Protein AF-A0A2V2UDG0-F1 (afdb_monomer_lite)

Structure (mmCIF, N/CA/C/O backbone):
data_AF-A0A2V2UDG0-F1
#
_entry.id   AF-A0A2V2UDG0-F1
#
loop_
_atom_site.group_PDB
_atom_site.id
_atom_site.type_symbol
_atom_site.label_atom_id
_atom_site.label_alt_id
_atom_site.label_comp_id
_atom_site.label_asym_id
_atom_site.label_entity_id
_atom_site.label_seq_id
_atom_site.pdbx_PDB_ins_code
_atom_site.Cartn_x
_atom_site.Cartn_y
_atom_site.Cartn_z
_atom_site.occupancy
_atom_site.B_iso_or_equiv
_atom_site.auth_seq_id
_atom_site.auth_comp_id
_atom_site.auth_asym_id
_atom_site.auth_atom_id
_atom_site.pdbx_PDB_model_num
ATOM 1 N N . MET A 1 1 ? -24.717 -28.984 -1.073 1.00 38.88 1 MET A N 1
ATOM 2 C CA . MET A 1 1 ? -23.927 -27.782 -0.736 1.00 38.88 1 MET A CA 1
ATOM 3 C C . MET A 1 1 ? -22.557 -27.974 -1.360 1.00 38.88 1 MET A C 1
ATOM 5 O O . MET A 1 1 ? -21.749 -28.719 -0.824 1.00 38.88 1 MET A O 1
ATOM 9 N N . THR A 1 2 ? -22.364 -27.456 -2.569 1.00 30.12 2 THR A N 1
ATOM 10 C CA . THR A 1 2 ? -21.181 -27.757 -3.384 1.00 30.12 2 THR A CA 1
ATOM 11 C C . THR A 1 2 ? -20.126 -26.698 -3.103 1.00 30.12 2 THR A C 1
ATOM 13 O O . THR A 1 2 ? -20.275 -25.551 -3.512 1.00 30.12 2 THR A O 1
ATOM 16 N N . ILE A 1 3 ? -19.094 -27.071 -2.351 1.00 42.31 3 ILE A N 1
ATOM 17 C CA . ILE A 1 3 ? -17.902 -26.245 -2.167 1.00 42.31 3 ILE A CA 1
ATOM 18 C C . ILE A 1 3 ? -17.112 -26.257 -3.480 1.00 42.31 3 ILE A C 1
ATOM 20 O O . ILE A 1 3 ? -16.613 -27.296 -3.908 1.00 42.31 3 ILE A O 1
ATOM 24 N N . LEU A 1 4 ? -17.052 -25.115 -4.162 1.00 34.50 4 LEU A N 1
ATOM 25 C CA . LEU A 1 4 ? -16.138 -24.934 -5.288 1.00 34.50 4 LEU A CA 1
ATOM 26 C C . LEU A 1 4 ? -14.700 -24.888 -4.744 1.00 34.50 4 LEU A C 1
ATOM 28 O O . LEU A 1 4 ? -14.479 -24.265 -3.700 1.00 34.50 4 LEU A O 1
ATOM 32 N N . PRO A 1 5 ? -13.715 -25.520 -5.406 1.00 38.75 5 PRO A N 1
ATOM 33 C CA . PRO A 1 5 ? -12.324 -25.369 -5.007 1.00 38.75 5 PRO A CA 1
ATOM 34 C C . PRO A 1 5 ? -11.881 -23.917 -5.249 1.00 38.75 5 PRO A C 1
ATOM 36 O O . PRO A 1 5 ? -12.388 -23.265 -6.169 1.00 38.75 5 PRO A O 1
ATOM 39 N N . PRO A 1 6 ? -10.934 -23.385 -4.457 1.00 41.78 6 PRO A N 1
ATOM 40 C CA . PRO A 1 6 ? -10.396 -22.059 -4.711 1.00 41.78 6 PRO A CA 1
ATOM 41 C C . PRO A 1 6 ? -9.702 -22.056 -6.077 1.00 41.78 6 PRO A C 1
ATOM 43 O O . PRO A 1 6 ? -8.749 -22.803 -6.306 1.00 41.78 6 PRO A O 1
ATOM 46 N N . ILE A 1 7 ? -10.177 -21.207 -6.992 1.00 43.62 7 ILE A N 1
ATOM 47 C CA . ILE A 1 7 ? -9.447 -20.864 -8.214 1.00 43.62 7 ILE A CA 1
ATOM 48 C C . ILE A 1 7 ? -8.169 -20.138 -7.780 1.00 43.62 7 ILE A C 1
ATOM 50 O O . ILE A 1 7 ? -8.177 -18.958 -7.440 1.00 43.62 7 ILE A O 1
ATOM 54 N N . ALA A 1 8 ? -7.059 -20.870 -7.753 1.00 44.22 8 ALA A N 1
ATOM 55 C CA . ALA A 1 8 ? -5.724 -20.309 -7.649 1.00 44.22 8 ALA A CA 1
ATOM 56 C C . ALA A 1 8 ? -5.159 -20.184 -9.066 1.00 44.22 8 ALA A C 1
ATOM 58 O O . ALA A 1 8 ? -4.538 -21.112 -9.578 1.00 44.22 8 ALA A O 1
ATOM 59 N N . THR A 1 9 ? -5.378 -19.037 -9.710 1.00 39.47 9 THR A N 1
ATOM 60 C CA . THR A 1 9 ? -4.681 -18.712 -10.963 1.00 39.47 9 THR A CA 1
ATOM 61 C C . THR A 1 9 ? -3.563 -17.730 -10.641 1.00 39.47 9 THR A C 1
ATOM 63 O O . THR A 1 9 ? -3.788 -16.529 -10.505 1.00 39.47 9 THR A O 1
ATOM 66 N N . PHE A 1 10 ? -2.347 -18.249 -10.462 1.00 47.94 10 PHE A N 1
ATOM 67 C CA . PHE A 1 10 ? -1.141 -17.436 -10.333 1.00 47.94 10 PHE A CA 1
ATOM 68 C C . PHE A 1 10 ? -0.568 -17.183 -11.728 1.00 47.94 10 PHE A C 1
ATOM 70 O O . PHE A 1 10 ? -0.047 -18.085 -12.380 1.00 47.94 10 PHE A O 1
ATOM 77 N N . SER A 1 11 ? -0.669 -15.946 -12.203 1.00 45.31 11 SER A N 1
ATOM 78 C CA . SER A 1 11 ? 0.046 -15.466 -13.387 1.00 45.31 11 SER A CA 1
ATOM 79 C C . SER A 1 11 ? 0.406 -13.993 -13.175 1.00 45.31 11 SER A C 1
ATOM 81 O O . SER A 1 11 ? -0.468 -13.140 -13.087 1.00 45.31 11 SER A O 1
ATOM 83 N N . GLY A 1 12 ? 1.700 -13.693 -13.020 1.00 47.84 12 GLY A N 1
ATOM 84 C CA . GLY A 1 12 ? 2.252 -12.349 -13.261 1.00 47.84 12 GLY A CA 1
ATOM 85 C C . GLY A 1 12 ? 1.778 -11.186 -12.372 1.00 47.84 12 GLY A C 1
ATOM 86 O O . GLY A 1 12 ? 1.616 -10.083 -12.871 1.00 47.84 12 GLY A O 1
ATOM 87 N N . ARG A 1 13 ? 1.566 -11.421 -11.071 1.00 54.59 13 ARG A N 1
ATOM 88 C CA . ARG A 1 13 ? 1.516 -10.448 -9.950 1.00 54.59 13 ARG A CA 1
ATOM 89 C C . ARG A 1 13 ? 0.872 -9.056 -10.177 1.00 54.59 13 ARG A C 1
ATOM 91 O O . ARG A 1 13 ? 1.378 -8.058 -9.665 1.00 54.59 13 ARG A O 1
ATOM 98 N N . LEU A 1 14 ? -0.319 -9.015 -10.779 1.00 61.03 14 LEU A N 1
ATOM 99 C CA . LEU A 1 14 ? -1.333 -7.983 -10.487 1.00 61.03 14 LEU A CA 1
ATOM 100 C C . LEU A 1 14 ? -2.335 -8.467 -9.421 1.00 61.03 14 LEU A C 1
ATOM 102 O O . LEU A 1 14 ? -3.540 -8.275 -9.531 1.00 61.03 14 LEU A O 1
ATOM 106 N N . ALA A 1 15 ? -1.846 -9.181 -8.406 1.00 72.31 15 ALA A N 1
ATOM 107 C CA . ALA A 1 15 ? -2.713 -9.752 -7.385 1.00 72.31 15 ALA A CA 1
ATOM 108 C C . ALA A 1 15 ? -3.112 -8.677 -6.373 1.00 72.31 15 ALA A C 1
ATOM 110 O O . ALA A 1 15 ? -2.243 -8.057 -5.750 1.00 72.31 15 ALA A O 1
ATOM 111 N N . ALA A 1 16 ? -4.417 -8.506 -6.174 1.00 83.44 16 ALA A N 1
ATOM 112 C CA . ALA A 1 16 ? -4.923 -7.749 -5.046 1.00 83.44 16 ALA A CA 1
ATOM 113 C C . ALA A 1 16 ? -4.481 -8.411 -3.735 1.00 83.44 16 ALA A C 1
ATOM 115 O O . ALA A 1 16 ? -4.488 -9.635 -3.594 1.00 83.44 16 ALA A O 1
ATOM 116 N N . GLN A 1 17 ? -4.050 -7.594 -2.786 1.00 89.50 17 GLN A N 1
ATOM 117 C CA . GLN A 1 17 ? -3.792 -7.991 -1.411 1.00 89.50 17 GLN A CA 1
ATOM 118 C C . GLN A 1 17 ? -4.941 -7.504 -0.545 1.00 89.50 17 GLN A C 1
ATOM 120 O O . GLN A 1 17 ? -5.540 -6.473 -0.848 1.00 89.50 17 GLN A O 1
ATOM 125 N N . THR A 1 18 ? -5.242 -8.225 0.529 1.00 89.25 18 THR A N 1
ATOM 126 C CA . THR A 1 18 ? -6.321 -7.873 1.453 1.00 89.25 18 THR A CA 1
ATOM 127 C C . THR A 1 18 ? -5.843 -7.931 2.894 1.00 89.25 18 THR A C 1
ATOM 129 O O . THR A 1 18 ? -5.112 -8.845 3.270 1.00 89.25 18 THR A O 1
ATOM 132 N N . SER A 1 19 ? -6.286 -6.985 3.711 1.00 89.38 19 SER A N 1
ATOM 133 C CA . SER A 1 19 ? -6.089 -6.986 5.160 1.00 89.38 19 SER A CA 1
ATOM 134 C C . SER A 1 19 ? -7.365 -6.503 5.839 1.00 89.38 19 SER A C 1
ATOM 136 O O . SER A 1 19 ? -8.151 -5.779 5.237 1.00 89.38 19 SER A O 1
ATOM 138 N N . THR A 1 20 ? -7.595 -6.912 7.080 1.00 88.25 20 THR A N 1
ATOM 139 C CA . THR A 1 20 ? -8.826 -6.602 7.812 1.00 88.25 20 THR A CA 1
ATOM 140 C C . THR A 1 20 ? -8.493 -6.103 9.205 1.00 88.25 20 THR A C 1
ATOM 142 O O . THR A 1 20 ? -7.629 -6.669 9.874 1.00 88.25 20 THR A O 1
ATOM 145 N N . THR A 1 21 ? -9.206 -5.085 9.671 1.00 87.44 21 THR A N 1
ATOM 146 C CA . THR A 1 21 ? -9.147 -4.647 11.069 1.00 87.44 21 THR A CA 1
ATOM 147 C C . THR A 1 21 ? -10.508 -4.115 11.502 1.00 87.44 21 THR A C 1
ATOM 149 O O . THR A 1 21 ? -11.163 -3.385 10.755 1.00 87.44 21 THR A O 1
ATOM 152 N N . GLY A 1 22 ? -10.965 -4.530 12.687 1.00 85.06 22 GLY A N 1
ATOM 153 C CA . GLY A 1 22 ? -12.339 -4.289 13.125 1.00 85.06 22 GLY A CA 1
ATOM 154 C C . GLY A 1 22 ? -13.349 -4.817 12.101 1.00 85.06 22 GLY A C 1
ATOM 155 O O . GLY A 1 22 ? -13.276 -5.978 11.701 1.00 85.06 22 GLY A O 1
ATOM 156 N N . ASN A 1 23 ? -14.246 -3.939 11.650 1.00 84.50 23 ASN A N 1
ATOM 157 C CA . ASN A 1 23 ? -15.280 -4.237 10.655 1.00 84.50 23 ASN A CA 1
ATOM 158 C C . ASN A 1 23 ? -14.873 -3.857 9.220 1.00 84.50 23 ASN A C 1
ATOM 160 O O . ASN A 1 23 ? -15.679 -3.997 8.303 1.00 84.50 23 ASN A O 1
ATOM 164 N N . ASN A 1 24 ? -13.637 -3.395 9.015 1.00 84.50 24 ASN A N 1
ATOM 165 C CA . ASN A 1 24 ? -13.186 -2.871 7.732 1.00 84.50 24 ASN A CA 1
ATOM 166 C C . ASN A 1 24 ? -12.266 -3.871 7.023 1.00 84.50 24 ASN A C 1
ATOM 168 O O . ASN A 1 24 ? -11.318 -4.411 7.605 1.00 84.50 24 ASN A O 1
ATOM 172 N N . VAL A 1 25 ? -12.516 -4.059 5.733 1.00 88.69 25 VAL A N 1
ATOM 173 C CA . VAL A 1 25 ? -11.675 -4.766 4.774 1.00 88.69 25 VAL A CA 1
ATOM 174 C C . VAL A 1 25 ? -10.938 -3.732 3.937 1.00 88.69 25 VAL A C 1
ATOM 176 O O . VAL A 1 25 ? -11.536 -2.807 3.396 1.00 88.69 25 VAL A O 1
ATOM 179 N N . TYR A 1 26 ? -9.635 -3.916 3.801 1.00 89.44 26 TYR A N 1
ATOM 180 C CA . TYR A 1 26 ? -8.765 -3.101 2.973 1.00 89.44 26 TYR A CA 1
ATOM 181 C C . TYR A 1 26 ? -8.225 -3.974 1.865 1.00 89.44 26 TYR A C 1
ATOM 183 O O . TYR A 1 26 ? -7.770 -5.091 2.120 1.00 89.44 26 TYR A O 1
ATOM 191 N N . THR A 1 27 ? -8.221 -3.459 0.646 1.00 90.25 27 THR A N 1
ATOM 192 C CA . THR A 1 27 ? -7.576 -4.120 -0.477 1.00 90.25 27 THR A CA 1
ATOM 193 C C . THR A 1 27 ? -6.657 -3.168 -1.212 1.00 90.25 27 THR A C 1
ATOM 195 O O . THR A 1 27 ? -6.972 -1.992 -1.357 1.00 90.25 27 THR A O 1
ATOM 198 N N . ALA A 1 28 ? -5.495 -3.667 -1.627 1.00 90.25 28 ALA A N 1
ATOM 199 C CA . ALA A 1 28 ? -4.514 -2.911 -2.384 1.00 90.25 28 ALA A CA 1
ATOM 200 C C . ALA A 1 28 ? -4.060 -3.713 -3.598 1.00 90.25 28 ALA A C 1
ATOM 202 O O . ALA A 1 28 ? -3.712 -4.887 -3.469 1.00 90.25 28 ALA A O 1
ATOM 203 N N . TRP A 1 29 ? -4.036 -3.090 -4.770 1.00 89.12 29 TRP A N 1
ATOM 204 C CA . TRP A 1 29 ? -3.668 -3.770 -6.006 1.00 89.12 29 TRP A CA 1
ATOM 205 C C . TRP A 1 29 ? -2.931 -2.828 -6.954 1.00 89.12 29 TRP A C 1
ATOM 207 O O . TRP A 1 29 ? -3.228 -1.631 -7.008 1.00 89.12 29 TRP A O 1
ATOM 217 N N . PRO A 1 30 ? -1.938 -3.338 -7.695 1.00 85.38 30 PRO A N 1
ATOM 218 C CA . PRO A 1 30 ? -1.430 -2.627 -8.851 1.00 85.38 30 PRO A CA 1
ATOM 219 C C . PRO A 1 30 ? -2.468 -2.683 -9.984 1.00 85.38 30 PRO A C 1
ATOM 221 O O . PRO A 1 30 ? -3.120 -3.706 -10.189 1.00 85.38 30 PRO A O 1
ATOM 224 N N . ASN A 1 31 ? -2.605 -1.601 -10.737 1.00 83.12 31 ASN A N 1
ATOM 225 C CA . ASN A 1 31 ? -3.458 -1.524 -11.915 1.00 83.12 31 ASN A CA 1
ATOM 226 C C . ASN A 1 31 ? -2.769 -0.669 -12.992 1.00 83.12 31 ASN A C 1
ATOM 228 O O . ASN A 1 31 ? -2.071 0.298 -12.685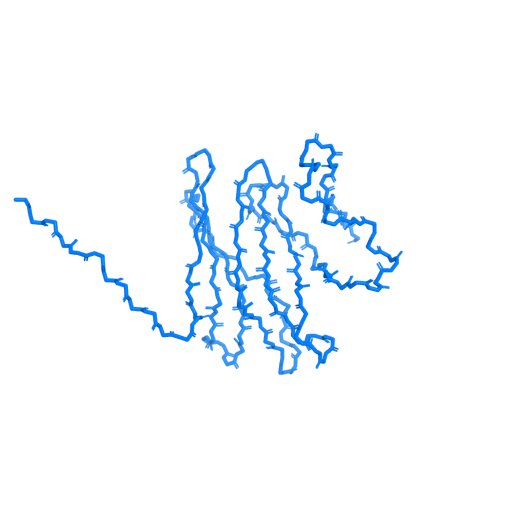 1.00 83.12 31 ASN A O 1
ATOM 232 N N . ASN A 1 32 ? -2.923 -1.075 -14.248 1.00 75.94 32 ASN A N 1
ATOM 233 C CA . ASN A 1 32 ? -2.324 -0.489 -15.438 1.00 75.94 32 ASN A CA 1
ATOM 234 C C . ASN A 1 32 ? -3.332 0.208 -16.370 1.00 75.94 32 ASN A C 1
ATOM 236 O O . ASN A 1 32 ? -2.946 0.566 -17.482 1.00 75.94 32 ASN A O 1
ATOM 240 N N . ASP A 1 33 ? -4.577 0.426 -15.937 1.00 67.06 33 ASP A N 1
ATOM 241 C CA . ASP A 1 33 ? -5.654 1.017 -16.752 1.00 67.06 33 ASP A CA 1
ATOM 242 C C . ASP A 1 33 ? -5.302 2.385 -17.364 1.00 67.06 33 ASP A C 1
ATOM 244 O O . ASP A 1 33 ? -5.833 2.763 -18.403 1.00 67.06 33 ASP A O 1
ATOM 248 N N . THR A 1 34 ? -4.367 3.129 -16.766 1.00 63.38 34 THR A N 1
ATOM 249 C CA . THR A 1 34 ? -3.932 4.448 -17.254 1.00 63.38 34 THR A CA 1
ATOM 250 C C . THR A 1 34 ? -2.668 4.398 -18.120 1.00 63.38 34 THR A C 1
ATOM 252 O O . THR A 1 34 ? -2.012 5.422 -18.284 1.00 63.38 34 THR A O 1
ATOM 255 N N . GLY A 1 35 ? -2.239 3.218 -18.585 1.00 65.06 35 GLY A N 1
ATOM 256 C CA . GLY A 1 35 ? -0.953 3.032 -19.281 1.00 65.06 35 GLY A CA 1
ATOM 257 C C . GLY A 1 35 ? 0.278 3.087 -18.361 1.00 65.06 35 GLY A C 1
ATOM 258 O O . GLY A 1 35 ? 1.402 2.870 -18.806 1.00 65.06 35 GLY A O 1
ATOM 259 N N . HIS A 1 36 ? 0.063 3.306 -17.061 1.00 71.44 36 HIS A N 1
ATOM 260 C CA . HIS A 1 36 ? 1.086 3.348 -16.018 1.00 71.44 36 HIS A CA 1
ATOM 261 C C . HIS A 1 36 ? 0.714 2.362 -14.913 1.00 71.44 36 HIS A C 1
ATOM 263 O O . HIS A 1 36 ? -0.460 2.257 -14.558 1.00 71.44 36 HIS A O 1
ATOM 269 N N . ARG A 1 37 ? 1.695 1.638 -14.358 1.00 76.06 37 ARG A N 1
ATOM 270 C CA . ARG A 1 37 ? 1.450 0.720 -13.235 1.00 76.06 37 ARG A CA 1
ATOM 271 C C . ARG A 1 37 ? 1.304 1.533 -11.955 1.00 76.06 37 ARG A C 1
ATOM 273 O O . ARG A 1 37 ? 2.300 1.912 -11.351 1.00 76.06 37 ARG A O 1
ATOM 280 N N . ASN A 1 38 ? 0.067 1.806 -11.574 1.00 84.00 38 ASN A N 1
ATOM 281 C CA . ASN A 1 38 ? -0.322 2.553 -10.386 1.00 84.00 38 ASN A CA 1
ATOM 282 C C . ASN A 1 38 ? -0.752 1.598 -9.272 1.00 84.00 38 ASN A C 1
ATOM 284 O O . ASN A 1 38 ? -1.180 0.484 -9.550 1.00 84.00 38 ASN A O 1
ATOM 288 N N . VAL A 1 39 ? -0.669 2.028 -8.011 1.00 86.75 39 VAL A N 1
ATOM 289 C CA . VAL A 1 39 ? -1.182 1.247 -6.874 1.00 86.75 39 VAL A CA 1
ATOM 290 C C . VAL A 1 39 ? -2.431 1.910 -6.330 1.00 86.75 39 VAL A C 1
ATOM 292 O O . VAL A 1 39 ? -2.418 3.091 -5.987 1.00 86.75 39 VAL A O 1
ATOM 295 N N . PHE A 1 40 ? -3.494 1.126 -6.243 1.00 87.50 40 PHE A N 1
ATOM 296 C CA . PHE A 1 40 ? -4.797 1.523 -5.740 1.00 87.50 40 PHE A CA 1
ATOM 297 C C . PHE A 1 40 ? -5.034 0.871 -4.391 1.00 87.50 40 PHE A C 1
ATOM 299 O O . PHE A 1 40 ? -4.543 -0.229 -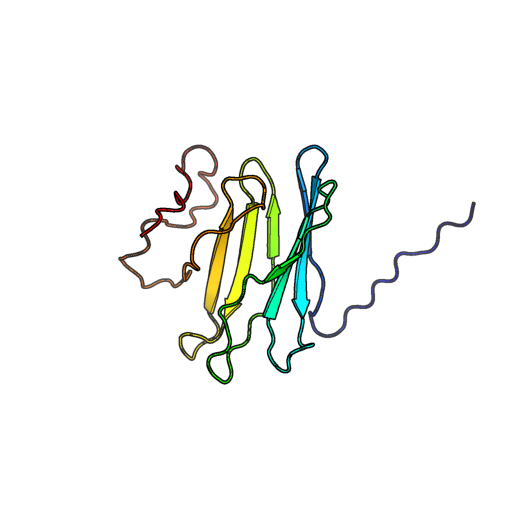4.129 1.00 87.50 40 PHE A O 1
ATOM 306 N N . VAL A 1 41 ? -5.794 1.559 -3.548 1.00 88.81 41 VAL A N 1
ATOM 307 C CA . VAL A 1 41 ? -6.309 1.032 -2.290 1.00 88.81 41 VAL A CA 1
ATOM 308 C C . VAL A 1 41 ? -7.790 1.326 -2.212 1.00 88.81 41 VAL A C 1
ATOM 310 O O . VAL A 1 41 ? -8.200 2.452 -2.473 1.00 88.81 41 VAL A O 1
ATOM 313 N N . ALA A 1 42 ? -8.578 0.340 -1.806 1.00 88.69 42 ALA A N 1
ATOM 314 C CA . ALA A 1 42 ? -9.960 0.536 -1.406 1.00 88.69 42 ALA A CA 1
ATOM 315 C C . ALA A 1 42 ? -10.180 0.009 0.006 1.00 88.69 42 ALA A C 1
ATOM 317 O O . ALA A 1 42 ? -9.526 -0.938 0.450 1.00 88.69 42 ALA A O 1
ATOM 318 N N . MET A 1 43 ? -11.122 0.638 0.695 1.00 86.25 43 MET A N 1
ATOM 319 C CA . MET A 1 43 ? -11.588 0.225 2.008 1.00 86.25 43 MET A CA 1
ATOM 320 C C . MET A 1 43 ? -13.101 0.023 1.962 1.00 86.25 43 MET A C 1
ATOM 322 O O . MET A 1 43 ? -13.816 0.813 1.345 1.00 86.25 43 MET A O 1
ATOM 326 N N . SER A 1 44 ? -13.589 -0.997 2.666 1.00 80.44 44 SER A N 1
ATOM 327 C CA . SER A 1 44 ? -15.008 -1.164 2.969 1.00 80.44 44 SER A CA 1
ATOM 328 C C . SER A 1 44 ? -15.431 -0.179 4.069 1.00 80.44 44 SER A C 1
ATOM 330 O O . SER A 1 44 ? -15.607 -0.549 5.227 1.00 80.44 44 SER A O 1
ATOM 332 N N . SER A 1 45 ? -15.514 1.103 3.737 1.00 70.62 45 SER A N 1
ATOM 333 C CA . SER A 1 45 ? -16.381 2.027 4.471 1.00 70.62 45 SER A CA 1
ATOM 334 C C . SER A 1 45 ? -17.742 2.085 3.781 1.00 70.62 45 SER A C 1
ATOM 336 O O . SER A 1 45 ? -17.879 1.620 2.646 1.00 70.62 45 SER A O 1
ATOM 338 N N . ASP A 1 46 ? -18.730 2.687 4.440 1.00 65.31 46 ASP A N 1
ATOM 339 C CA . ASP A 1 46 ? -20.074 2.886 3.878 1.00 65.31 46 ASP A CA 1
ATOM 340 C C . ASP A 1 46 ? -20.040 3.591 2.505 1.00 65.31 46 ASP A C 1
ATOM 342 O O . ASP A 1 46 ? -20.875 3.323 1.645 1.00 65.31 46 ASP A O 1
ATOM 346 N N . ASP A 1 47 ? -18.999 4.394 2.252 1.00 63.06 47 ASP A N 1
ATOM 347 C CA . ASP A 1 47 ? -18.792 5.125 0.997 1.00 63.06 47 ASP A CA 1
ATOM 348 C C . ASP A 1 47 ? -17.896 4.406 -0.030 1.00 63.06 47 ASP A C 1
ATOM 350 O O . ASP A 1 47 ? -17.644 4.958 -1.100 1.00 63.06 47 ASP A O 1
ATOM 354 N N . SER A 1 48 ? -17.377 3.206 0.280 1.00 66.06 48 SER A N 1
ATOM 355 C CA . SER A 1 48 ? -16.536 2.377 -0.611 1.00 66.06 48 SER A CA 1
ATOM 356 C C . SER A 1 48 ? -15.543 3.192 -1.458 1.00 66.06 48 SER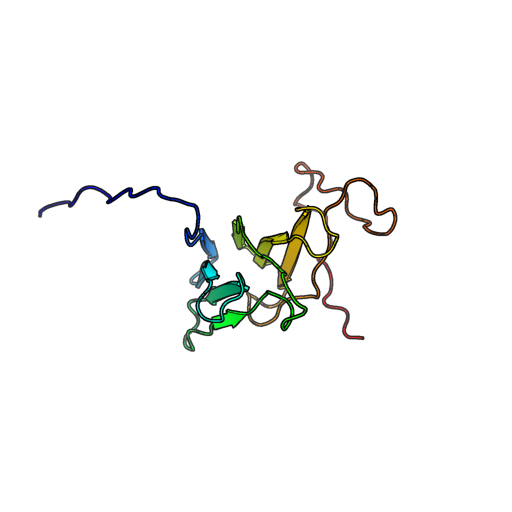 A C 1
ATOM 358 O O . SER A 1 48 ? -15.595 3.219 -2.691 1.00 66.06 48 SER A O 1
ATOM 360 N N . LYS A 1 49 ? -14.628 3.901 -0.790 1.00 79.25 49 LYS A N 1
ATOM 361 C CA . LYS A 1 49 ? -13.712 4.846 -1.441 1.00 79.25 49 LYS A CA 1
ATOM 362 C C . LYS A 1 49 ? -12.457 4.149 -1.968 1.00 79.25 49 LYS A C 1
ATOM 364 O O . LYS A 1 49 ? -11.785 3.425 -1.235 1.00 79.25 49 LYS A O 1
ATOM 369 N N . THR A 1 50 ? -12.102 4.436 -3.222 1.00 82.56 50 THR A N 1
ATOM 370 C CA . THR A 1 50 ? -10.814 4.044 -3.819 1.00 82.56 50 THR A CA 1
ATOM 371 C C . THR A 1 50 ? -9.856 5.238 -3.843 1.00 82.56 50 THR A C 1
ATOM 373 O O . THR A 1 50 ? -10.227 6.330 -4.270 1.00 82.56 50 THR A O 1
ATOM 376 N N . ILE A 1 51 ? -8.618 5.036 -3.392 1.00 84.75 51 ILE A N 1
ATOM 377 C CA . ILE A 1 51 ? -7.542 6.032 -3.339 1.00 84.75 51 ILE A CA 1
ATOM 378 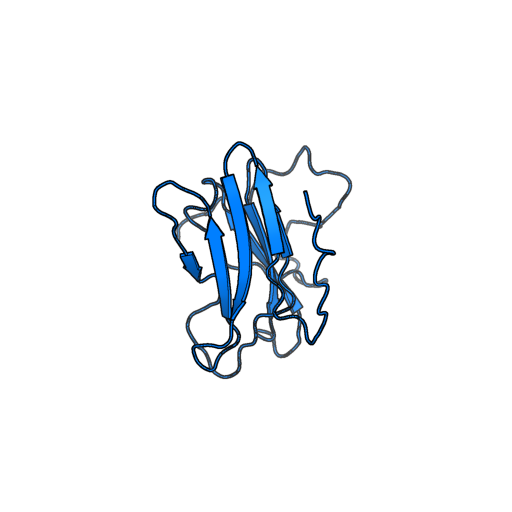C C . ILE A 1 51 ? -6.367 5.538 -4.186 1.00 84.75 51 ILE A C 1
ATOM 380 O O . ILE A 1 51 ? -5.919 4.399 -4.052 1.00 84.75 51 ILE A O 1
ATOM 384 N N . VAL A 1 52 ? -5.833 6.416 -5.036 1.00 85.00 52 VAL A N 1
ATOM 385 C CA . VAL A 1 52 ? -4.595 6.162 -5.782 1.00 85.00 52 VAL A CA 1
ATOM 386 C C . VAL A 1 52 ? -3.405 6.523 -4.900 1.00 85.00 52 VAL A C 1
ATOM 388 O O . VAL A 1 52 ? -3.298 7.651 -4.417 1.00 85.00 52 VAL A O 1
ATOM 391 N N . LEU A 1 53 ? -2.514 5.560 -4.664 1.00 83.38 53 LEU A N 1
ATOM 392 C CA . LEU A 1 53 ? -1.344 5.752 -3.811 1.00 83.38 53 LEU A CA 1
ATOM 393 C C . LEU A 1 53 ? -0.066 6.121 -4.559 1.00 83.38 53 LEU A C 1
ATOM 395 O O . LEU A 1 53 ? 0.859 6.638 -3.924 1.00 83.38 53 LEU A O 1
ATOM 399 N N . SER A 1 54 ? -0.005 5.853 -5.858 1.00 80.00 54 SER A N 1
ATOM 400 C CA . SER A 1 54 ? 1.105 6.249 -6.719 1.00 80.00 54 SER A CA 1
ATOM 401 C C . SER A 1 54 ? 1.140 7.761 -6.939 1.00 80.00 54 SER A C 1
ATOM 403 O O . SER A 1 54 ? 0.138 8.467 -6.801 1.00 80.00 54 SER A O 1
ATOM 405 N N . ARG A 1 55 ? 2.326 8.278 -7.268 1.00 72.50 55 ARG A N 1
ATOM 406 C CA . ARG A 1 55 ? 2.500 9.688 -7.616 1.00 72.50 55 ARG A CA 1
ATOM 407 C C . ARG A 1 55 ? 1.863 9.972 -8.989 1.00 72.50 55 ARG A C 1
ATOM 409 O O . ARG A 1 55 ? 1.971 9.117 -9.867 1.00 72.50 55 ARG A O 1
ATOM 416 N N . PRO A 1 56 ? 1.257 11.157 -9.212 1.00 63.31 56 PRO A N 1
ATOM 417 C CA . PRO A 1 56 ? 0.792 11.553 -10.539 1.00 63.31 56 PRO A CA 1
ATOM 418 C C . PRO A 1 56 ? 1.938 11.514 -11.555 1.00 63.31 56 PRO A C 1
ATOM 420 O O . PRO A 1 56 ? 3.048 11.961 -11.252 1.00 63.31 56 PRO A O 1
ATOM 423 N N . ASN A 1 57 ? 1.640 10.964 -12.731 1.00 58.38 57 ASN A N 1
ATOM 424 C CA . ASN A 1 57 ? 2.565 10.577 -13.796 1.00 58.38 57 ASN A CA 1
ATOM 425 C C . ASN A 1 57 ? 3.763 11.521 -13.986 1.00 58.38 57 ASN A C 1
ATOM 427 O O . ASN A 1 57 ? 3.640 12.630 -14.505 1.00 58.38 57 ASN A O 1
ATOM 431 N N . LYS A 1 58 ? 4.946 11.008 -13.642 1.00 59.03 58 LYS A N 1
ATOM 432 C CA . LYS A 1 58 ? 6.212 11.363 -14.283 1.00 59.03 58 LYS A CA 1
ATOM 433 C C . LYS A 1 58 ? 6.631 10.117 -15.065 1.00 59.03 58 LYS A C 1
ATOM 435 O O . LYS A 1 58 ? 6.501 9.013 -14.547 1.00 59.03 58 LYS A O 1
ATOM 440 N N . GLU A 1 59 ? 6.987 10.287 -16.329 1.00 65.50 59 GLU A N 1
ATOM 441 C CA . GLU A 1 59 ? 7.244 9.236 -17.328 1.00 65.50 59 GLU A CA 1
ATOM 442 C C . GLU A 1 59 ? 7.921 7.955 -16.770 1.00 65.50 59 GLU A C 1
ATOM 444 O O . GLU A 1 59 ? 8.877 8.028 -16.001 1.00 65.50 59 GLU A O 1
ATOM 449 N N . HIS A 1 60 ? 7.431 6.778 -17.197 1.00 73.25 60 HIS A N 1
ATOM 450 C CA . HIS A 1 60 ? 7.981 5.428 -16.942 1.00 73.25 60 HIS A CA 1
ATOM 451 C C . HIS A 1 60 ? 8.036 4.918 -15.483 1.00 73.25 60 HIS A C 1
ATOM 453 O O . HIS A 1 60 ? 8.638 3.868 -15.225 1.00 73.25 60 HIS A O 1
ATOM 459 N N . LEU A 1 61 ? 7.365 5.581 -14.535 1.00 80.38 61 LEU A N 1
ATOM 460 C CA . LEU A 1 61 ? 7.226 5.047 -13.178 1.00 80.38 61 LEU A CA 1
ATOM 461 C C . LEU A 1 61 ? 6.356 3.780 -13.140 1.00 80.38 61 LEU A C 1
ATOM 463 O O . LEU A 1 61 ? 5.273 3.707 -13.726 1.00 80.38 61 LEU A O 1
ATOM 467 N N . ILE A 1 62 ? 6.841 2.776 -12.419 1.00 82.69 62 ILE A N 1
ATOM 468 C CA . ILE A 1 62 ? 6.198 1.486 -12.200 1.00 82.69 62 ILE A CA 1
ATOM 469 C C . ILE A 1 62 ? 5.990 1.321 -10.709 1.00 82.69 62 ILE A C 1
ATOM 471 O O . ILE A 1 62 ? 6.965 1.294 -9.978 1.00 82.69 62 ILE A O 1
ATOM 475 N N . TYR A 1 63 ? 4.755 1.096 -10.276 1.00 85.44 63 TYR A N 1
ATOM 476 C CA . TYR A 1 63 ? 4.439 0.634 -8.931 1.00 85.44 63 TYR A CA 1
ATOM 477 C C . TYR A 1 63 ? 3.909 -0.800 -8.991 1.00 85.44 63 TYR A C 1
ATOM 479 O O . TYR A 1 63 ? 2.913 -1.088 -9.655 1.00 85.44 63 TYR A O 1
ATOM 487 N N . GLN A 1 64 ? 4.592 -1.728 -8.322 1.00 84.81 64 GLN A N 1
ATOM 488 C CA . GLN A 1 64 ? 4.253 -3.154 -8.364 1.00 84.81 64 GLN A CA 1
ATOM 489 C C . GLN A 1 64 ? 4.533 -3.858 -7.037 1.00 84.81 64 GLN A C 1
ATOM 491 O O . GLN A 1 64 ? 5.024 -3.247 -6.091 1.00 84.81 64 GLN A O 1
ATOM 496 N N . ASN A 1 65 ? 4.266 -5.168 -6.975 1.00 85.50 65 ASN A N 1
ATOM 497 C CA . ASN A 1 65 ? 4.603 -5.996 -5.813 1.00 85.50 65 ASN A CA 1
ATOM 498 C C . ASN A 1 65 ? 4.005 -5.449 -4.502 1.00 85.50 65 ASN A C 1
ATOM 500 O O . ASN A 1 65 ? 4.689 -5.373 -3.480 1.00 85.50 65 ASN A O 1
ATOM 504 N N . THR A 1 66 ? 2.735 -5.051 -4.561 1.00 88.06 66 THR A N 1
ATOM 505 C CA . THR A 1 66 ? 2.023 -4.419 -3.451 1.00 88.06 66 THR A CA 1
ATOM 506 C C . THR A 1 66 ? 1.803 -5.388 -2.289 1.00 88.06 66 THR A C 1
ATOM 508 O O . THR A 1 66 ? 1.585 -6.579 -2.501 1.00 88.06 66 THR A O 1
ATOM 511 N N . SER A 1 67 ? 1.842 -4.864 -1.066 1.00 88.69 67 SER A N 1
ATOM 512 C CA . SER A 1 67 ? 1.469 -5.525 0.186 1.00 88.69 67 SER A CA 1
ATOM 513 C C . SER A 1 67 ? 0.716 -4.540 1.078 1.00 88.69 67 SER A C 1
ATOM 515 O O . SER A 1 67 ? 0.999 -3.341 1.042 1.00 88.69 67 SER A O 1
ATOM 517 N N . ILE A 1 68 ? -0.235 -5.032 1.872 1.00 88.81 68 ILE A N 1
ATOM 518 C CA . ILE A 1 68 ? -1.037 -4.219 2.790 1.00 88.81 68 ILE A CA 1
ATOM 519 C C . ILE A 1 68 ? -1.134 -4.878 4.165 1.00 88.81 68 ILE A C 1
ATOM 521 O O . ILE A 1 68 ? -1.297 -6.092 4.273 1.00 88.81 68 ILE A O 1
ATOM 525 N N . ALA A 1 69 ? -1.063 -4.060 5.212 1.00 89.56 69 ALA A N 1
ATOM 526 C CA . ALA A 1 69 ? -1.311 -4.462 6.589 1.00 89.56 69 ALA A CA 1
ATOM 527 C C . ALA A 1 69 ? -2.192 -3.417 7.282 1.00 89.56 69 ALA A C 1
ATOM 529 O O . ALA A 1 69 ? -1.900 -2.223 7.212 1.00 89.56 69 ALA A O 1
ATOM 530 N N . ALA A 1 70 ? -3.250 -3.867 7.956 1.00 87.75 70 ALA A N 1
ATOM 531 C CA . ALA A 1 70 ? -4.197 -3.010 8.655 1.00 87.75 70 ALA A CA 1
ATOM 532 C C . ALA A 1 70 ? -4.282 -3.359 10.150 1.00 87.75 70 ALA A C 1
ATOM 534 O O . ALA A 1 70 ? -4.337 -4.523 10.544 1.00 87.75 70 ALA A O 1
ATOM 535 N N . SER A 1 71 ? -4.278 -2.324 10.985 1.00 85.81 71 SER A N 1
ATOM 536 C CA . SER A 1 71 ? -4.457 -2.353 12.440 1.00 85.81 71 SER A CA 1
ATOM 537 C C . SER A 1 71 ? -5.006 -0.977 12.859 1.00 85.81 71 SER A C 1
ATOM 539 O O . SER A 1 71 ? -5.790 -0.387 12.126 1.00 85.81 71 SER A O 1
ATOM 541 N N . VAL A 1 72 ? -4.544 -0.401 13.972 1.00 84.06 72 VAL A N 1
ATOM 542 C CA . VAL A 1 72 ? -4.764 1.022 14.301 1.00 84.06 72 VAL A CA 1
ATOM 543 C C . VAL A 1 72 ? -4.249 1.945 13.183 1.00 84.06 72 VAL A C 1
ATOM 545 O O . VAL A 1 72 ? -4.799 3.016 12.949 1.00 84.06 72 VAL A O 1
ATOM 548 N N . TYR A 1 73 ? -3.218 1.501 12.461 1.00 85.62 73 TYR A N 1
ATOM 549 C CA . TYR A 1 73 ? -2.668 2.159 11.278 1.00 85.62 73 TYR A CA 1
ATOM 550 C C . TYR A 1 73 ? -2.795 1.249 10.058 1.00 85.62 73 TYR A C 1
ATOM 552 O O . TYR A 1 73 ? -2.775 0.021 10.190 1.00 85.62 73 TYR A O 1
ATOM 560 N N . VAL A 1 74 ? -2.868 1.848 8.870 1.00 87.19 74 VAL A N 1
ATOM 561 C CA . VAL A 1 74 ? -2.862 1.107 7.601 1.00 87.19 74 VAL A CA 1
ATOM 562 C C . VAL A 1 74 ? -1.560 1.388 6.873 1.00 87.19 74 VAL A C 1
ATOM 564 O O . VAL A 1 74 ? -1.235 2.539 6.589 1.00 87.19 74 VAL A O 1
ATOM 567 N N . TYR A 1 75 ? -0.818 0.334 6.558 1.00 88.94 75 TYR A N 1
ATOM 568 C CA . TYR A 1 75 ? 0.442 0.415 5.833 1.00 88.94 75 TYR A CA 1
ATOM 569 C C . TYR A 1 75 ? 0.306 -0.246 4.474 1.00 88.94 75 TYR A C 1
ATOM 571 O O . TYR A 1 75 ? -0.171 -1.377 4.374 1.00 88.94 75 TYR A O 1
ATOM 579 N N . VAL A 1 76 ? 0.783 0.440 3.439 1.00 89.12 76 VAL A N 1
ATOM 580 C CA . VAL A 1 76 ? 0.878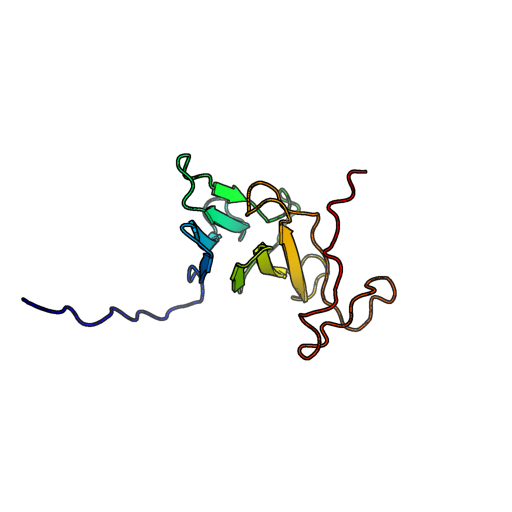 -0.107 2.087 1.00 89.12 76 VAL A CA 1
ATOM 581 C C . VAL A 1 76 ? 2.313 -0.006 1.617 1.00 89.12 76 VAL A C 1
ATOM 583 O O . VAL A 1 76 ? 2.911 1.069 1.633 1.00 89.12 76 VAL A O 1
ATOM 586 N N . ILE A 1 77 ? 2.858 -1.145 1.210 1.00 89.44 77 ILE A N 1
ATOM 587 C CA . ILE A 1 77 ? 4.210 -1.273 0.679 1.00 89.44 77 ILE A CA 1
ATOM 588 C C . ILE A 1 77 ? 4.089 -1.614 -0.798 1.00 89.44 77 ILE A C 1
ATOM 590 O O . ILE A 1 77 ? 3.305 -2.482 -1.170 1.00 89.44 77 ILE A O 1
ATOM 594 N N . CYS A 1 78 ? 4.870 -0.956 -1.642 1.00 89.06 78 CYS A N 1
ATOM 595 C CA . CYS A 1 78 ? 5.010 -1.333 -3.045 1.00 89.06 78 CYS A CA 1
ATOM 596 C C . CYS A 1 78 ? 6.447 -1.098 -3.505 1.00 89.06 78 CYS A C 1
ATOM 598 O O . CYS A 1 78 ? 7.266 -0.573 -2.760 1.00 89.06 78 CYS A O 1
ATOM 600 N N . TRP A 1 79 ? 6.765 -1.541 -4.710 1.00 88.25 79 TRP A N 1
ATOM 601 C CA . TRP A 1 79 ? 8.078 -1.380 -5.318 1.00 88.25 79 TRP A CA 1
ATOM 602 C C . TRP A 1 79 ? 7.987 -0.374 -6.451 1.00 88.25 79 TRP A C 1
ATOM 604 O O . TRP A 1 79 ? 7.109 -0.528 -7.302 1.00 88.25 79 TRP A O 1
ATOM 614 N N . THR A 1 80 ? 8.890 0.607 -6.464 1.00 86.56 80 THR A N 1
ATOM 615 C CA . THR A 1 80 ? 8.955 1.661 -7.479 1.00 86.56 80 THR A CA 1
ATOM 616 C C . THR A 1 80 ? 10.334 1.810 -8.095 1.00 86.56 80 THR A C 1
ATOM 618 O O . THR A 1 80 ? 11.331 1.550 -7.436 1.00 86.56 80 THR A O 1
ATOM 621 N N . ASN A 1 81 ? 10.398 2.234 -9.356 1.00 85.88 81 ASN A N 1
ATOM 622 C CA . ASN A 1 81 ? 11.631 2.611 -10.055 1.00 85.88 81 ASN A CA 1
ATOM 623 C C . ASN A 1 81 ? 11.877 4.134 -10.064 1.00 85.88 81 ASN A C 1
ATOM 625 O O . ASN A 1 81 ? 12.604 4.622 -10.926 1.00 85.88 81 ASN A O 1
ATOM 629 N N . GLU A 1 82 ? 11.290 4.889 -9.127 1.00 82.56 82 GLU A N 1
ATOM 630 C CA . GLU A 1 82 ? 11.475 6.351 -9.025 1.00 82.56 82 GLU A CA 1
ATOM 631 C C . GLU A 1 82 ? 12.948 6.759 -8.860 1.00 82.56 82 GLU A C 1
ATOM 633 O O . GLU A 1 82 ? 13.366 7.786 -9.390 1.00 82.56 82 GLU A O 1
ATOM 638 N N . SER A 1 83 ? 13.756 5.915 -8.216 1.00 81.38 83 SER A N 1
ATOM 639 C CA . SER A 1 83 ? 15.204 6.098 -8.067 1.00 81.38 83 SER A CA 1
ATOM 640 C C . SER A 1 83 ? 16.024 5.454 -9.198 1.00 81.38 83 SER A C 1
ATOM 642 O O . SER A 1 83 ? 17.208 5.188 -9.005 1.00 81.38 83 SER A O 1
ATOM 644 N N . TRP A 1 84 ? 15.418 5.132 -10.350 1.00 82.06 84 TRP A N 1
ATOM 645 C CA . TRP A 1 84 ? 16.019 4.378 -11.474 1.00 82.06 84 TRP A CA 1
ATOM 646 C C . TRP A 1 84 ? 16.333 2.899 -11.200 1.00 82.06 84 TRP A C 1
ATOM 648 O O . TRP A 1 84 ? 16.616 2.141 -12.126 1.00 82.06 84 TRP A O 1
ATOM 658 N N . VAL A 1 85 ? 16.225 2.465 -9.947 1.00 84.19 85 VAL A N 1
ATOM 659 C CA . VAL A 1 85 ? 16.298 1.070 -9.505 1.00 84.19 85 VAL A CA 1
ATOM 660 C C . VAL A 1 85 ? 14.982 0.723 -8.822 1.00 84.19 85 VAL A C 1
ATOM 662 O O . VAL A 1 85 ? 14.355 1.588 -8.217 1.00 84.19 85 VAL A O 1
ATOM 665 N N . LEU A 1 86 ? 14.546 -0.534 -8.936 1.00 85.12 86 LEU A N 1
ATOM 666 C CA . LEU A 1 86 ? 13.331 -1.000 -8.279 1.00 85.12 86 LEU A CA 1
ATOM 667 C C . LEU A 1 86 ? 13.561 -1.110 -6.760 1.00 85.12 86 LEU A C 1
ATOM 669 O O . LEU A 1 86 ? 14.192 -2.056 -6.291 1.00 85.12 86 LEU A O 1
ATOM 673 N N . GLU A 1 87 ? 13.022 -0.162 -6.002 1.00 86.81 87 GLU A N 1
ATOM 674 C CA . GLU A 1 87 ? 13.178 -0.036 -4.553 1.00 86.81 87 GLU A CA 1
ATOM 675 C C . GLU A 1 87 ? 11.822 -0.130 -3.832 1.00 86.81 87 GLU A C 1
ATOM 677 O O . GLU A 1 87 ? 10.793 0.293 -4.372 1.00 86.81 87 GLU A O 1
ATOM 682 N N . PRO A 1 88 ? 11.783 -0.683 -2.608 1.00 86.38 88 PRO A N 1
ATOM 683 C CA . PRO A 1 88 ? 10.563 -0.714 -1.824 1.00 86.38 88 PRO A CA 1
ATOM 684 C C . PRO A 1 88 ? 10.256 0.663 -1.221 1.00 86.38 88 PRO A C 1
ATOM 686 O O . PRO A 1 88 ? 11.122 1.341 -0.676 1.00 86.38 88 PRO A O 1
ATOM 689 N N . VAL A 1 89 ? 8.985 1.044 -1.264 1.00 85.88 89 VAL A N 1
ATOM 690 C CA . VAL A 1 89 ? 8.429 2.257 -0.659 1.00 85.88 89 VAL A CA 1
ATOM 691 C C . VAL A 1 89 ? 7.262 1.911 0.251 1.00 85.88 89 VAL A C 1
ATOM 693 O O . VAL A 1 89 ? 6.552 0.930 0.019 1.00 85.88 89 VAL A O 1
ATOM 696 N N . ILE A 1 90 ? 7.030 2.742 1.265 1.00 86.25 90 ILE A N 1
ATOM 697 C CA . ILE A 1 90 ? 5.902 2.619 2.189 1.00 86.25 90 ILE A CA 1
ATOM 698 C C . ILE A 1 90 ? 5.058 3.894 2.214 1.00 86.25 90 ILE A C 1
ATOM 700 O O . ILE A 1 90 ? 5.575 5.010 2.136 1.00 86.25 90 ILE A O 1
ATOM 704 N N . ARG A 1 91 ? 3.745 3.713 2.361 1.00 87.25 91 ARG A N 1
ATOM 705 C CA . ARG A 1 91 ? 2.796 4.751 2.773 1.00 87.25 91 ARG A CA 1
ATOM 706 C C . ARG A 1 91 ? 2.046 4.286 4.011 1.00 87.25 91 ARG A C 1
ATOM 708 O O . ARG A 1 91 ? 1.720 3.106 4.136 1.00 87.25 91 ARG A O 1
ATOM 715 N N . ALA A 1 92 ? 1.768 5.225 4.905 1.00 87.06 92 ALA A N 1
ATOM 716 C CA . ALA A 1 92 ? 1.040 4.981 6.140 1.00 87.06 92 ALA A CA 1
ATOM 717 C C . ALA A 1 92 ? -0.198 5.875 6.214 1.00 87.06 92 ALA A C 1
ATOM 719 O O . ALA A 1 92 ? -0.152 7.040 5.814 1.00 87.06 92 ALA A O 1
ATOM 720 N N . SER A 1 93 ? -1.276 5.330 6.758 1.00 86.56 93 SER A N 1
ATOM 721 C CA . SER A 1 93 ? -2.471 6.060 7.156 1.00 86.56 93 SER A CA 1
ATOM 722 C C . SER A 1 93 ? -2.639 5.975 8.668 1.00 86.56 93 SER A C 1
ATOM 724 O O . SER A 1 93 ? -2.523 4.896 9.261 1.00 86.56 93 SER A O 1
ATOM 726 N N . THR A 1 94 ? -2.924 7.127 9.274 1.00 87.50 94 THR A N 1
ATOM 727 C CA . THR A 1 94 ? -3.208 7.275 10.707 1.00 87.50 94 THR A CA 1
ATOM 728 C C . THR A 1 94 ? -4.679 7.540 11.011 1.00 87.50 94 THR A C 1
ATOM 730 O O . THR A 1 94 ? -5.032 7.757 12.164 1.00 87.50 94 THR A O 1
ATOM 733 N N . ASP A 1 95 ? -5.529 7.526 9.987 1.00 86.75 95 ASP A N 1
ATOM 734 C CA . ASP A 1 95 ? -6.950 7.874 10.045 1.00 86.75 95 ASP A CA 1
ATOM 735 C C . ASP A 1 95 ? -7.832 6.762 9.450 1.00 86.75 95 ASP A C 1
ATOM 737 O O . ASP A 1 95 ? -8.874 7.026 8.852 1.00 86.75 95 ASP A O 1
ATOM 741 N N . GLY A 1 96 ? -7.395 5.506 9.600 1.00 84.44 96 GLY A N 1
ATOM 742 C CA . GLY A 1 96 ? -8.149 4.332 9.161 1.00 84.44 96 GLY A CA 1
ATOM 743 C C . GLY A 1 96 ? -8.262 4.198 7.642 1.00 84.44 96 GLY A C 1
ATOM 744 O O . GLY A 1 96 ? -9.248 3.673 7.157 1.00 84.44 96 GLY A O 1
ATOM 745 N N . GLY A 1 97 ? -7.287 4.682 6.875 1.00 84.31 97 GLY A N 1
ATOM 746 C CA . GLY A 1 97 ? -7.265 4.590 5.412 1.00 84.31 97 GLY A CA 1
ATOM 747 C C . GLY A 1 97 ? -7.973 5.733 4.682 1.00 84.31 97 GLY A C 1
ATOM 748 O O . GLY A 1 97 ? -8.078 5.671 3.458 1.00 84.31 97 GLY A O 1
ATOM 749 N N . ASN A 1 98 ? -8.431 6.774 5.387 1.00 85.25 98 ASN A N 1
ATOM 750 C CA . ASN A 1 98 ? -9.060 7.941 4.761 1.00 85.25 98 ASN A CA 1
ATOM 751 C C . ASN A 1 98 ? -8.046 8.811 4.003 1.00 85.25 98 ASN A C 1
ATOM 753 O O . ASN A 1 98 ? -8.343 9.302 2.908 1.00 85.25 98 ASN A O 1
ATOM 757 N N . THR A 1 99 ? -6.843 8.971 4.557 1.00 86.81 99 THR A N 1
ATOM 758 C CA . THR A 1 99 ? -5.709 9.661 3.937 1.00 86.81 99 THR A CA 1
ATOM 759 C C . THR A 1 99 ? -4.412 8.883 4.149 1.00 86.81 99 THR A C 1
ATOM 761 O O . THR A 1 99 ? -4.280 8.071 5.063 1.00 86.81 99 THR A O 1
ATOM 764 N N . PHE A 1 100 ? -3.432 9.112 3.274 1.00 85.50 100 PHE A N 1
ATOM 765 C CA . PHE A 1 100 ? -2.114 8.487 3.365 1.00 85.50 100 PHE A CA 1
ATOM 766 C C . PHE A 1 100 ? -1.022 9.552 3.334 1.00 85.50 100 PHE A C 1
ATOM 768 O O . PHE A 1 100 ? -1.044 10.449 2.490 1.00 85.50 100 PHE A O 1
ATOM 775 N N . CYS A 1 101 ? -0.017 9.391 4.193 1.00 85.50 101 CYS A N 1
ATOM 776 C CA . CYS A 1 101 ? 1.174 10.238 4.231 1.00 85.50 101 CYS A CA 1
ATOM 777 C C . CYS A 1 101 ? 1.939 10.197 2.898 1.00 85.50 101 CYS A C 1
ATOM 779 O O . CYS A 1 101 ? 1.751 9.257 2.110 1.00 85.50 101 CYS A O 1
ATOM 781 N N . PRO A 1 102 ? 2.838 11.163 2.638 1.00 83.56 102 PRO A N 1
ATOM 782 C CA . PRO A 1 102 ? 3.791 11.076 1.537 1.00 83.56 102 PRO A CA 1
ATOM 783 C C . PRO A 1 102 ? 4.577 9.755 1.527 1.00 83.56 102 PRO A C 1
ATOM 785 O O . PRO A 1 102 ? 4.731 9.082 2.547 1.00 83.56 102 PRO A O 1
ATOM 788 N N . MET A 1 103 ? 5.051 9.371 0.345 1.00 80.69 103 MET A N 1
ATOM 789 C CA . MET A 1 103 ? 5.796 8.132 0.131 1.00 80.69 103 MET A CA 1
ATOM 790 C C . MET A 1 103 ? 7.182 8.187 0.776 1.00 80.69 103 MET A C 1
ATOM 792 O O . MET A 1 103 ? 7.898 9.172 0.614 1.00 80.69 103 MET A O 1
ATOM 796 N N . VAL A 1 104 ? 7.572 7.110 1.461 1.00 84.25 104 VAL A N 1
ATOM 797 C CA . VAL A 1 104 ? 8.899 6.974 2.077 1.00 84.25 104 VAL A CA 1
ATOM 798 C C . VAL A 1 104 ? 9.654 5.815 1.436 1.00 84.25 104 VAL A C 1
ATOM 800 O O . VAL A 1 104 ? 9.146 4.695 1.384 1.00 84.25 104 VAL A O 1
ATOM 803 N N . MET A 1 105 ? 10.873 6.084 0.964 1.00 82.56 105 MET A N 1
ATOM 804 C CA . MET A 1 105 ? 11.777 5.084 0.389 1.00 82.56 105 MET A CA 1
ATOM 805 C C . MET A 1 105 ? 12.415 4.226 1.483 1.00 82.56 105 MET A C 1
ATOM 807 O O . MET A 1 105 ? 12.967 4.748 2.455 1.00 82.56 105 MET A O 1
ATOM 811 N N . LEU A 1 106 ? 12.365 2.908 1.310 1.00 78.12 106 LEU A N 1
ATOM 812 C CA . LEU A 1 106 ? 12.974 1.924 2.199 1.00 78.12 106 LEU A CA 1
ATOM 813 C C . LEU A 1 106 ? 14.298 1.439 1.587 1.00 78.12 106 LEU A C 1
ATOM 815 O O . LEU A 1 106 ? 14.419 0.283 1.192 1.00 78.12 106 LEU A O 1
ATOM 819 N N . ASN A 1 107 ? 15.294 2.321 1.471 1.00 70.00 107 ASN A N 1
ATOM 820 C CA . ASN A 1 107 ? 16.637 1.929 1.031 1.00 70.00 107 ASN A CA 1
ATOM 821 C C . ASN A 1 107 ? 17.607 1.822 2.220 1.00 70.00 107 ASN A C 1
ATOM 823 O O . ASN A 1 107 ? 17.403 2.416 3.279 1.00 70.00 107 ASN A O 1
ATOM 827 N N . SER A 1 108 ? 18.669 1.030 2.060 1.00 55.75 10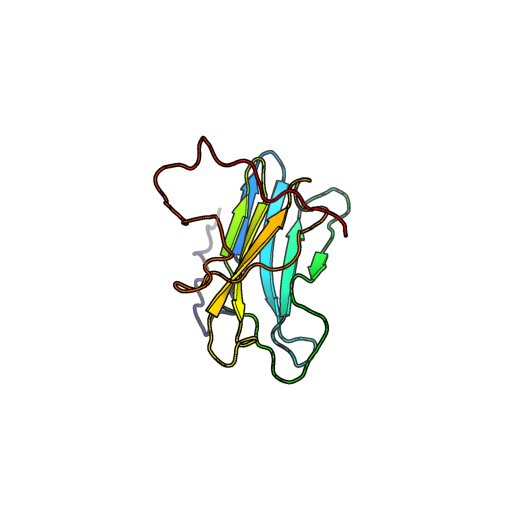8 SER A N 1
ATOM 828 C CA . SER A 1 108 ? 19.641 0.745 3.125 1.00 55.75 108 SER A CA 1
ATOM 829 C C . SER A 1 108 ? 20.621 1.893 3.408 1.00 55.75 108 SER A C 1
ATOM 831 O O . SER A 1 108 ? 21.487 1.740 4.265 1.00 55.75 108 SER A O 1
ATOM 833 N N . THR A 1 109 ? 20.532 3.015 2.685 1.00 49.53 109 THR A N 1
ATOM 834 C CA . THR A 1 109 ? 21.535 4.097 2.698 1.00 49.53 109 THR A CA 1
ATOM 835 C C . THR A 1 109 ? 20.975 5.478 3.045 1.00 49.53 109 THR A C 1
ATOM 837 O O . THR A 1 109 ? 21.754 6.410 3.234 1.00 49.53 109 THR A O 1
ATOM 840 N N . SER A 1 110 ? 19.657 5.650 3.180 1.00 47.41 110 SER A N 1
ATOM 841 C CA . SER A 1 110 ? 19.077 6.937 3.567 1.00 47.41 110 SER A CA 1
ATOM 842 C C . SER A 1 110 ? 19.200 7.161 5.073 1.00 47.41 110 SER A C 1
ATOM 844 O O . SER A 1 110 ? 18.326 6.812 5.865 1.00 47.41 110 SER A O 1
ATOM 846 N N . THR A 1 111 ? 20.269 7.849 5.467 1.00 42.78 111 THR A N 1
ATOM 847 C CA . THR A 1 111 ? 20.514 8.370 6.823 1.00 42.78 111 THR A CA 1
ATOM 848 C C . THR A 1 111 ? 19.503 9.449 7.255 1.00 42.78 111 THR A C 1
ATOM 850 O O . THR A 1 111 ? 19.620 10.009 8.342 1.00 42.78 111 THR A O 1
ATOM 853 N N . ARG A 1 112 ? 18.494 9.752 6.422 1.00 41.12 112 ARG A N 1
ATOM 854 C CA . ARG A 1 112 ? 17.325 10.580 6.766 1.00 41.12 112 ARG A CA 1
ATOM 855 C C . ARG A 1 112 ? 16.048 9.778 7.028 1.00 41.12 112 ARG A C 1
ATOM 857 O O . ARG A 1 112 ? 15.073 10.356 7.497 1.00 41.12 112 ARG A O 1
ATOM 864 N N . SER A 1 113 ? 16.061 8.463 6.820 1.00 43.19 113 SER A N 1
ATOM 865 C CA . SER A 1 113 ? 15.034 7.569 7.353 1.00 43.19 113 SER A CA 1
ATOM 866 C C . SER A 1 113 ? 15.456 7.130 8.751 1.00 43.19 113 SER A C 1
ATOM 868 O O . SER A 1 113 ? 16.009 6.046 8.937 1.00 43.19 113 SER A O 1
ATOM 870 N N . ILE A 1 114 ? 15.170 7.945 9.773 1.00 40.44 114 ILE A N 1
ATOM 871 C CA . ILE A 1 114 ? 15.017 7.384 11.121 1.00 40.44 114 ILE A CA 1
ATOM 872 C C . ILE A 1 114 ? 13.742 6.546 11.073 1.00 40.44 114 ILE A C 1
ATOM 874 O O . ILE A 1 114 ? 12.667 7.019 11.408 1.00 40.44 114 ILE A O 1
ATOM 878 N N . PHE A 1 115 ? 13.867 5.321 10.577 1.00 39.53 115 PHE A N 1
ATOM 879 C CA . PHE A 1 115 ? 13.225 4.159 11.155 1.00 39.53 115 PHE A CA 1
ATOM 880 C C . PHE A 1 115 ? 13.850 2.907 10.553 1.00 39.53 115 PHE A C 1
ATOM 882 O O . PHE A 1 115 ? 13.485 2.448 9.473 1.00 39.53 115 PHE A O 1
ATOM 889 N N . CYS A 1 116 ? 14.794 2.325 11.292 1.00 36.25 116 CYS A N 1
ATOM 890 C CA . CYS A 1 116 ? 15.124 0.922 11.122 1.00 36.25 116 CYS A CA 1
ATOM 891 C C . CYS A 1 116 ? 13.814 0.130 11.178 1.00 36.25 116 CYS A C 1
ATOM 893 O O . CYS A 1 116 ? 13.127 0.150 12.204 1.00 36.25 116 CYS A O 1
ATOM 895 N N . ILE A 1 117 ? 13.484 -0.587 10.105 1.00 42.75 117 ILE A N 1
ATOM 896 C CA . ILE A 1 117 ? 12.434 -1.606 10.107 1.00 42.75 117 ILE A CA 1
ATOM 897 C C . ILE A 1 117 ? 12.962 -2.778 10.944 1.00 42.75 117 ILE A C 1
ATOM 899 O O . ILE A 1 117 ? 13.432 -3.792 10.435 1.00 42.75 117 ILE A O 1
ATOM 903 N N . ASN A 1 118 ? 12.985 -2.607 12.263 1.00 30.61 118 ASN A N 1
ATOM 904 C CA . ASN A 1 118 ? 13.349 -3.661 13.190 1.00 30.61 118 ASN A CA 1
ATOM 905 C C . ASN A 1 118 ? 12.059 -4.403 13.554 1.00 30.61 118 ASN A C 1
ATOM 907 O O . ASN A 1 118 ? 11.291 -3.964 14.412 1.00 30.61 118 ASN A O 1
ATOM 911 N N . PHE A 1 119 ? 11.813 -5.528 12.876 1.00 39.59 119 PHE A N 1
ATOM 912 C CA . PHE A 1 119 ? 10.603 -6.354 13.001 1.00 39.59 119 PHE A CA 1
ATOM 913 C C . PHE A 1 119 ? 10.298 -6.842 14.436 1.00 39.59 119 PHE A C 1
ATOM 915 O O . PHE A 1 119 ? 9.231 -7.399 14.677 1.00 39.59 119 PHE A O 1
ATOM 922 N N . ARG A 1 120 ? 11.193 -6.627 15.414 1.00 30.05 120 ARG A N 1
ATOM 923 C CA . ARG A 1 120 ? 11.011 -7.041 16.816 1.00 30.05 120 ARG A CA 1
ATOM 924 C C . ARG A 1 120 ? 10.411 -5.987 17.756 1.00 30.05 120 ARG A C 1
ATOM 926 O O . ARG A 1 120 ? 10.232 -6.286 18.932 1.00 30.05 120 ARG A O 1
ATOM 933 N N . ARG A 1 121 ? 10.090 -4.770 17.298 1.00 35.56 121 ARG A N 1
ATOM 934 C CA . ARG A 1 121 ? 9.603 -3.684 18.182 1.00 35.56 121 ARG A CA 1
ATOM 935 C C . ARG A 1 121 ? 8.358 -2.953 17.660 1.00 35.56 121 ARG A C 1
ATOM 937 O O . ARG A 1 121 ? 8.285 -1.732 17.697 1.00 35.56 121 ARG A O 1
ATOM 944 N N . PHE A 1 122 ? 7.331 -3.699 17.254 1.00 39.62 122 PHE A N 1
ATOM 945 C CA . PHE A 1 122 ? 6.035 -3.124 16.853 1.00 39.62 122 PHE A CA 1
ATOM 946 C C . PHE A 1 122 ? 5.285 -2.368 17.972 1.00 39.62 122 PHE A C 1
ATOM 948 O O . PHE A 1 122 ? 4.361 -1.622 17.676 1.00 39.62 122 PHE A O 1
ATOM 955 N N . HIS A 1 123 ? 5.676 -2.505 19.245 1.00 37.03 123 HIS A N 1
ATOM 956 C CA . HIS A 1 123 ? 4.931 -1.922 20.370 1.00 37.03 123 HIS A CA 1
ATOM 957 C C . HIS A 1 123 ? 5.356 -0.495 20.781 1.00 37.03 123 HIS A C 1
ATOM 959 O O . HIS A 1 123 ? 4.791 0.048 21.722 1.00 37.03 123 HIS A O 1
ATOM 965 N N . LEU A 1 124 ? 6.360 0.122 20.137 1.00 34.31 124 LEU A N 1
ATOM 966 C CA . LEU A 1 124 ? 6.946 1.387 20.632 1.00 34.31 124 LEU A CA 1
ATOM 967 C C . LEU A 1 124 ? 7.238 2.458 19.568 1.00 34.31 124 LEU A C 1
ATOM 969 O O . LEU A 1 124 ? 7.951 3.419 19.855 1.00 34.31 124 LEU A O 1
ATOM 973 N N . LEU A 1 125 ? 6.713 2.337 18.349 1.00 39.94 125 LEU A N 1
ATOM 974 C CA . LEU A 1 125 ? 6.982 3.332 17.308 1.00 39.94 125 LEU A CA 1
ATOM 975 C C . LEU A 1 125 ? 5.804 4.301 17.209 1.00 39.94 125 LEU A C 1
ATOM 977 O O . LEU A 1 125 ? 4.702 3.909 16.831 1.00 39.94 125 LEU A O 1
ATOM 981 N N . LYS A 1 126 ? 6.041 5.574 17.556 1.00 44.78 126 LYS A N 1
ATOM 982 C CA . LYS A 1 126 ? 5.149 6.668 17.149 1.00 44.78 126 LYS A CA 1
ATOM 983 C C . LYS A 1 126 ? 5.004 6.602 15.620 1.00 44.78 126 LYS A C 1
ATOM 985 O O . LYS A 1 126 ? 6.025 6.449 14.945 1.00 44.78 126 LYS A O 1
ATOM 990 N N . PRO A 1 127 ? 3.777 6.672 15.077 1.00 48.19 127 PRO A N 1
ATOM 991 C CA . PRO A 1 127 ? 3.563 6.593 13.639 1.00 48.19 127 PRO A CA 1
ATOM 992 C C . PRO A 1 127 ? 4.271 7.753 12.933 1.00 48.19 127 PRO A C 1
ATOM 994 O O . PRO A 1 127 ? 4.522 8.795 13.543 1.00 48.19 127 PRO A O 1
ATOM 997 N N . MET A 1 128 ? 4.548 7.581 11.636 1.00 49.62 128 MET A N 1
ATOM 998 C CA . MET A 1 128 ? 4.718 8.715 10.728 1.00 49.62 128 MET A CA 1
ATOM 999 C C . MET A 1 128 ? 3.499 9.617 10.928 1.00 49.62 128 MET A C 1
ATOM 1001 O O . MET A 1 128 ? 2.412 9.295 10.455 1.00 49.62 128 MET A O 1
ATOM 1005 N N . ALA A 1 129 ? 3.640 10.695 11.699 1.00 41.88 129 ALA A N 1
ATOM 1006 C CA . ALA A 1 129 ? 2.632 11.731 11.696 1.00 41.88 129 ALA A CA 1
ATOM 1007 C C . ALA A 1 129 ? 2.593 12.242 10.258 1.00 41.88 129 ALA A C 1
ATOM 1009 O O . ALA A 1 129 ? 3.644 12.560 9.693 1.00 41.88 129 ALA A O 1
ATOM 1010 N N . CYS A 1 130 ? 1.404 12.271 9.662 1.00 45.47 130 CYS A N 1
ATOM 1011 C CA . CYS A 1 130 ? 1.161 12.984 8.419 1.00 45.47 130 CYS A CA 1
ATOM 1012 C C . CYS A 1 130 ? 1.387 14.476 8.708 1.00 45.47 130 CYS A C 1
ATOM 1014 O O . CYS A 1 130 ? 0.439 15.215 8.944 1.00 45.47 130 CYS A O 1
ATOM 1016 N N . SER A 1 131 ? 2.647 14.900 8.824 1.00 35.38 131 SER A N 1
ATOM 1017 C CA . SER A 1 131 ? 3.003 16.303 8.969 1.00 35.38 131 SER A CA 1
ATOM 1018 C C . SER A 1 131 ? 2.607 16.958 7.663 1.00 35.38 131 SER A C 1
ATOM 1020 O O . SER A 1 131 ? 3.201 16.673 6.624 1.00 35.38 131 SER A O 1
ATOM 1022 N N . GLN A 1 132 ? 1.548 17.757 7.717 1.00 28.75 132 GLN A N 1
ATOM 1023 C CA . GLN A 1 132 ? 1.221 18.669 6.639 1.00 28.75 132 GLN A CA 1
ATOM 1024 C C . GLN A 1 132 ? 2.341 19.708 6.599 1.00 28.75 132 GLN A C 1
ATOM 1026 O O . GLN A 1 132 ? 2.590 20.376 7.603 1.00 28.75 132 GLN A O 1
ATOM 1031 N N . GLU A 1 133 ? 3.071 19.750 5.488 1.00 29.56 133 GLU A N 1
ATOM 1032 C CA . GLU A 1 133 ? 3.682 21.003 5.043 1.00 29.56 133 GLU A CA 1
ATOM 1033 C C . GLU A 1 133 ? 2.624 21.811 4.294 1.00 29.56 133 GLU A C 1
ATOM 1035 O O . GLU A 1 133 ? 1.845 21.185 3.533 1.00 29.56 133 GLU A O 1
#

Sequence (133 aa):
MTILPPIATFSGRLAAQTSTTGNNVYTAWPNNDTGHRNVFVAMSSDDSKTIVLSRPNKEHLIYQNTSIAASVYVYVICWTNESWVLEPVIRASTDGGNTFCPMVMLNSTSTRSIFCINFRRFHLLKPMACSQE

Radius of gyration: 16.09 Å; chains: 1; bounding box: 46×49×40 Å

pLDDT: mean 70.01, std 20.22, range [28.75, 90.25]

Secondary structure (DSSP, 8-state):
---PPP-----TT-PPEEEEETTEEEEEEEE-TTSSBEEEEEE-STT--EEE-SPS--TT-BEEEEEEEESSSEEEEEEE-TTSS-EEEEEEESSTTS--PPPEE--TT-TT------TT-TTS---------

Foldseek 3Di:
DDDDDDPDDDDDAQDWEWEDEDPKIKIWGFDCPVVAGWIWMWMPDPVGDIDTPDDPDDPPKHWGPWDWYDYCKIKIWTWICPVVDTFIKMWMDNPRPPDIADIDTDDPPPPVPPDDPPVPPPPDDDDPDSDDD